Protein AF-A0A3B0RMU0-F1 (afdb_monomer)

Radius of gyration: 23.98 Å; Cα contacts (8 Å, |Δi|>4): 20; chains: 1; bounding box: 43×27×74 Å

Foldseek 3Di:
DDPVVVVVVVPPDPPCDPVNVVVVVVVVVVVVVVLVVVLVVLLVVLLVVLVVVVVVCCVVPVDPPPNCVVCVVVSVVVSVVVSVVVSVVVVVVVVCVVCVPVPD

pLDDT: mean 82.86, std 15.69, range [45.59, 96.69]

Sequence (104 aa):
MKLLDLKYILNNDTSFSVAGIKRTVLMVALGALALLLVASLTFEGEYLTFLSFEWLMEYIGLLNKNWLSGHHGLFLHELQIVFLVTFIFELFYFMSRYMRDWKL

Structure (mmCIF, N/CA/C/O backbone):
data_AF-A0A3B0RMU0-F1
#
_entry.id   AF-A0A3B0RMU0-F1
#
loop_
_atom_site.group_PDB
_atom_site.id
_atom_site.type_symbol
_atom_site.label_atom_id
_atom_site.label_alt_id
_atom_site.label_comp_id
_atom_site.label_asym_id
_atom_site.label_entity_id
_atom_site.label_seq_id
_atom_site.pdbx_PDB_ins_code
_atom_site.Cartn_x
_atom_site.Cartn_y
_atom_site.Cartn_z
_atom_site.occupancy
_atom_site.B_iso_or_equiv
_atom_site.auth_seq_id
_atom_site.auth_comp_id
_atom_site.auth_asym_id
_atom_site.auth_atom_id
_atom_site.pdbx_PDB_model_num
ATOM 1 N N . MET A 1 1 ? -0.851 -2.760 51.165 1.00 50.50 1 MET A N 1
ATOM 2 C CA . MET A 1 1 ? -1.852 -3.145 50.150 1.00 50.50 1 MET A CA 1
ATOM 3 C C . MET A 1 1 ? -2.147 -4.625 50.354 1.00 50.50 1 MET A C 1
ATOM 5 O O . MET A 1 1 ? -1.221 -5.422 50.254 1.00 50.50 1 MET A O 1
ATOM 9 N N . LYS A 1 2 ? -3.343 -4.984 50.839 1.00 48.59 2 LYS A N 1
ATOM 10 C CA . LYS A 1 2 ? -3.654 -6.366 51.256 1.00 48.59 2 LYS A CA 1
ATOM 11 C C . LYS A 1 2 ? -4.183 -7.149 50.048 1.00 48.59 2 LYS A C 1
ATOM 13 O O . LYS A 1 2 ? -4.896 -6.590 49.228 1.00 48.59 2 LYS A O 1
ATOM 18 N N . LEU A 1 3 ? -3.891 -8.450 49.966 1.00 53.66 3 LEU A N 1
ATOM 19 C CA . LEU A 1 3 ? -4.384 -9.379 48.923 1.00 53.66 3 LEU A CA 1
ATOM 20 C C . LEU A 1 3 ? -5.917 -9.351 48.718 1.00 53.66 3 LEU A C 1
ATOM 22 O O . LEU A 1 3 ? -6.412 -9.746 47.666 1.00 53.66 3 LEU A O 1
ATOM 26 N N . LEU A 1 4 ? -6.663 -8.861 49.710 1.00 53.53 4 LEU A N 1
ATOM 27 C CA . LEU A 1 4 ? -8.111 -8.661 49.655 1.00 53.53 4 LEU A CA 1
ATOM 28 C C . LEU A 1 4 ? -8.537 -7.514 48.721 1.00 53.53 4 LEU A C 1
ATOM 30 O O . LEU A 1 4 ? -9.585 -7.632 48.093 1.00 53.53 4 LEU A O 1
ATOM 34 N N . ASP A 1 5 ? -7.715 -6.472 48.553 1.00 52.44 5 ASP A N 1
ATOM 35 C CA . ASP A 1 5 ? -8.016 -5.344 47.655 1.00 52.44 5 ASP A CA 1
ATOM 36 C C . ASP A 1 5 ? -7.947 -5.774 46.182 1.00 52.44 5 ASP A C 1
ATOM 38 O O . ASP A 1 5 ? -8.785 -5.390 45.372 1.00 52.44 5 ASP A O 1
ATOM 42 N N . LEU A 1 6 ? -6.999 -6.656 45.841 1.00 51.59 6 LEU A N 1
ATOM 43 C CA . LEU A 1 6 ? -6.852 -7.197 44.485 1.00 51.59 6 LEU A CA 1
ATOM 44 C C . LEU A 1 6 ? -8.046 -8.078 44.095 1.00 51.59 6 LEU A C 1
ATOM 46 O O . LEU A 1 6 ? -8.515 -8.031 42.961 1.00 51.59 6 LEU A O 1
ATOM 50 N N . LYS A 1 7 ? -8.574 -8.851 45.054 1.00 50.81 7 LYS A N 1
ATOM 51 C CA . LYS A 1 7 ? -9.753 -9.697 44.842 1.00 50.81 7 LYS A CA 1
ATOM 52 C C . LYS A 1 7 ? -11.030 -8.867 44.689 1.00 50.81 7 LYS A C 1
ATOM 54 O O . LYS A 1 7 ? -11.906 -9.274 43.941 1.00 50.81 7 LYS A O 1
ATOM 59 N N . TYR A 1 8 ? -11.122 -7.711 45.348 1.00 49.41 8 TYR A N 1
ATOM 60 C CA . TYR A 1 8 ? -12.255 -6.788 45.220 1.00 49.41 8 TYR A CA 1
ATOM 61 C C . TYR A 1 8 ? -12.236 -6.026 43.883 1.00 49.41 8 TYR A C 1
ATOM 63 O O . TYR A 1 8 ? -13.280 -5.852 43.265 1.00 49.41 8 TYR A O 1
ATOM 71 N N . ILE A 1 9 ? -11.045 -5.669 43.383 1.00 53.59 9 ILE A N 1
ATOM 72 C CA . ILE A 1 9 ? -10.863 -5.075 42.045 1.00 53.59 9 ILE A CA 1
ATOM 73 C C . ILE A 1 9 ? -11.182 -6.088 40.931 1.00 53.59 9 ILE A C 1
ATOM 75 O O . ILE A 1 9 ? -11.748 -5.713 39.912 1.00 53.59 9 ILE A O 1
ATOM 79 N N . LEU A 1 10 ? -10.866 -7.373 41.127 1.00 53.62 10 LEU A N 1
ATOM 80 C CA . LEU A 1 10 ? -11.209 -8.443 40.178 1.00 53.62 10 LEU A CA 1
ATOM 81 C C . LEU A 1 10 ? -12.678 -8.902 40.256 1.00 53.62 10 LEU A C 1
ATOM 83 O O . LEU A 1 10 ? -13.185 -9.423 39.267 1.00 53.62 10 LEU A O 1
ATOM 87 N N . ASN A 1 11 ? -13.357 -8.730 41.400 1.00 47.94 11 ASN A N 1
ATOM 88 C CA . ASN A 1 11 ? -14.757 -9.146 41.587 1.00 47.94 11 ASN A CA 1
ATOM 89 C C . ASN A 1 11 ? -15.795 -8.064 41.258 1.00 47.94 11 ASN A C 1
ATOM 91 O O . ASN A 1 11 ? -16.960 -8.417 41.080 1.00 47.94 11 ASN A O 1
ATOM 95 N N . ASN A 1 12 ? -15.420 -6.785 41.187 1.00 45.59 12 ASN A N 1
ATOM 96 C CA . ASN A 1 12 ? -16.354 -5.728 40.807 1.00 45.59 12 ASN A CA 1
ATOM 97 C C . ASN A 1 12 ? -16.374 -5.536 39.283 1.00 45.59 12 ASN A C 1
ATOM 99 O O . ASN A 1 12 ? -15.495 -4.913 38.694 1.00 45.59 12 ASN A O 1
ATOM 103 N N . ASP A 1 13 ? -17.445 -6.053 38.682 1.00 48.50 13 ASP A N 1
ATOM 104 C CA . ASP A 1 13 ? -18.113 -5.491 37.506 1.00 48.50 13 ASP A CA 1
ATOM 105 C C . ASP A 1 13 ? -17.371 -5.494 36.165 1.00 48.50 13 ASP A C 1
ATOM 107 O O . ASP A 1 13 ? -17.257 -4.482 35.478 1.00 48.50 13 ASP A O 1
ATOM 111 N N . THR A 1 14 ? -17.035 -6.685 35.675 1.00 51.72 14 THR A N 1
ATOM 112 C CA . THR A 1 14 ? -17.101 -6.927 34.224 1.00 51.72 14 THR A CA 1
ATOM 113 C C . THR A 1 14 ? -18.287 -7.829 33.899 1.00 51.72 14 THR A C 1
ATOM 115 O O . THR A 1 14 ? -18.147 -8.968 33.460 1.00 51.72 14 THR A O 1
ATOM 118 N N . SER A 1 15 ? -19.504 -7.320 34.114 1.00 57.53 15 SER A N 1
ATOM 119 C CA . SER A 1 15 ? -20.726 -7.951 33.606 1.00 57.53 15 SER A CA 1
ATOM 120 C C . SER A 1 15 ? -20.818 -7.744 32.087 1.00 57.53 15 SER A C 1
ATOM 122 O O . SER A 1 15 ? -21.636 -6.988 31.565 1.00 57.53 15 SER A O 1
ATOM 124 N N . PHE A 1 16 ? -19.929 -8.398 31.335 1.00 54.44 16 PHE A N 1
ATOM 125 C CA . PHE A 1 16 ? -19.990 -8.379 29.880 1.00 54.44 16 PHE A CA 1
ATOM 126 C C . PHE A 1 16 ? -21.290 -9.044 29.431 1.00 54.44 16 PHE A C 1
ATOM 128 O O . PHE A 1 16 ? -21.438 -10.265 29.473 1.00 54.44 16 PHE A O 1
ATOM 135 N N . SER A 1 17 ? -22.254 -8.241 28.979 1.00 72.62 17 SER A N 1
ATOM 136 C CA . SER A 1 17 ? -23.426 -8.799 28.318 1.00 72.62 17 SER A CA 1
ATOM 137 C C . SER A 1 17 ? -22.975 -9.499 27.032 1.00 72.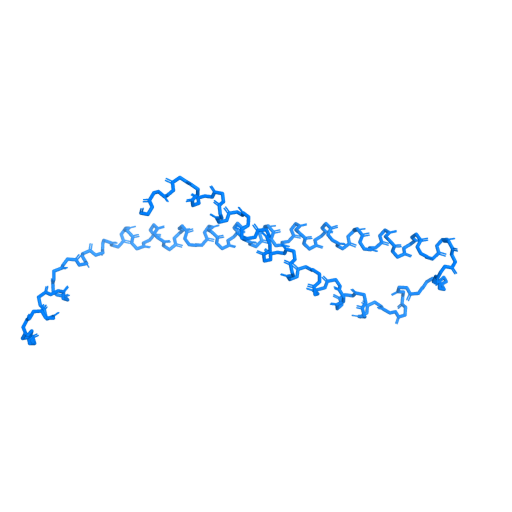62 17 SER A C 1
ATOM 139 O O . SER A 1 17 ? -22.138 -8.984 26.286 1.00 72.62 17 SER A O 1
ATOM 141 N N . VAL A 1 18 ? -23.542 -10.670 26.734 1.00 77.50 18 VAL A N 1
ATOM 142 C CA . VAL A 1 18 ? -23.266 -11.398 25.480 1.00 77.50 18 VAL A CA 1
ATOM 143 C C . VAL A 1 18 ? -23.516 -10.497 24.259 1.00 77.50 18 VAL A C 1
ATOM 145 O O . VAL A 1 18 ? -22.810 -10.589 23.257 1.00 77.50 18 VAL A O 1
ATOM 148 N N . ALA A 1 19 ? -24.482 -9.578 24.357 1.00 76.56 19 ALA A N 1
ATOM 149 C CA . ALA A 1 19 ? -24.741 -8.552 23.350 1.00 76.56 19 ALA A CA 1
ATOM 150 C C . ALA A 1 19 ? -23.575 -7.554 23.197 1.00 76.56 19 ALA A C 1
ATOM 152 O O . ALA A 1 19 ? -23.207 -7.220 22.072 1.00 76.56 19 ALA A O 1
ATOM 153 N N . GLY A 1 20 ? -22.962 -7.122 24.303 1.00 74.88 20 GLY A N 1
ATOM 154 C CA . GLY A 1 20 ? -21.764 -6.281 24.309 1.00 74.88 20 GLY A CA 1
ATOM 155 C C . GLY A 1 20 ? -20.566 -6.971 23.661 1.00 74.88 20 GLY A C 1
ATOM 156 O O . GLY A 1 20 ? -19.926 -6.384 22.795 1.00 74.88 20 GLY A O 1
ATOM 157 N N . ILE A 1 21 ? -20.328 -8.247 23.984 1.00 80.31 21 ILE A N 1
ATOM 158 C CA . ILE A 1 21 ? -19.261 -9.044 23.355 1.00 80.31 21 ILE A CA 1
ATOM 159 C C . ILE A 1 21 ? -19.491 -9.153 21.843 1.00 80.31 21 ILE A C 1
ATOM 161 O O . ILE A 1 21 ? -18.587 -8.856 21.065 1.00 80.31 21 ILE A O 1
ATOM 165 N N . LYS A 1 22 ? -20.710 -9.511 21.409 1.00 79.38 22 LYS A N 1
ATOM 166 C CA . LYS A 1 22 ? -21.063 -9.600 19.980 1.00 79.38 22 LYS A CA 1
ATOM 167 C C . LYS A 1 22 ? -20.820 -8.282 19.245 1.00 79.38 22 LYS A C 1
ATOM 169 O O . LYS A 1 22 ? -20.265 -8.290 18.150 1.00 79.38 22 LYS A O 1
ATOM 174 N N . ARG A 1 23 ? -21.204 -7.155 19.850 1.00 80.56 23 ARG A N 1
ATOM 175 C CA . ARG A 1 23 ? -20.992 -5.823 19.275 1.00 80.56 23 ARG A CA 1
ATOM 176 C C . ARG A 1 23 ? -19.506 -5.492 19.149 1.00 80.56 23 ARG A C 1
ATOM 178 O O . ARG A 1 23 ? -19.090 -5.058 18.081 1.00 80.56 23 ARG A O 1
ATOM 185 N N . THR A 1 24 ? -18.709 -5.726 20.190 1.00 79.00 24 THR A N 1
ATOM 186 C CA . THR A 1 24 ? -17.262 -5.466 20.161 1.00 79.00 24 THR A CA 1
ATOM 187 C C . THR A 1 24 ? -16.564 -6.320 19.109 1.00 79.00 24 THR A C 1
ATOM 189 O O . THR A 1 24 ? -15.800 -5.789 18.311 1.00 79.00 24 THR A O 1
ATOM 192 N N . VAL A 1 25 ? -16.875 -7.619 19.045 1.00 85.69 25 VAL A N 1
ATOM 193 C CA . VAL A 1 25 ? -16.331 -8.523 18.019 1.00 85.69 25 VAL A CA 1
ATOM 194 C C . VAL A 1 25 ? -16.666 -8.018 16.616 1.00 85.69 25 VAL A C 1
ATOM 196 O O . VAL A 1 25 ? -15.793 -7.981 15.754 1.00 85.69 25 VAL A O 1
ATOM 199 N N . LEU A 1 26 ? -17.903 -7.569 16.393 1.00 88.62 26 LEU A N 1
ATOM 200 C CA . LEU A 1 26 ? -18.328 -7.036 15.101 1.00 88.62 26 LEU A CA 1
ATOM 201 C C . LEU A 1 26 ? -17.600 -5.729 14.750 1.00 88.62 26 LEU A C 1
ATOM 203 O O . LEU A 1 26 ? -17.177 -5.557 13.612 1.00 88.62 26 LEU A O 1
ATOM 207 N N . MET A 1 27 ? -17.388 -4.833 15.717 1.00 84.31 27 MET A N 1
ATOM 208 C CA . MET A 1 27 ? -16.627 -3.595 15.500 1.00 84.31 27 MET A CA 1
ATOM 209 C C . MET A 1 27 ? -15.150 -3.870 15.193 1.00 84.31 27 MET A C 1
ATOM 211 O O . MET A 1 27 ? -14.597 -3.239 14.298 1.00 84.31 27 MET A O 1
ATOM 215 N N . VAL A 1 28 ? -14.528 -4.839 15.873 1.00 87.06 28 VAL A N 1
ATOM 216 C CA . VAL A 1 28 ? -13.152 -5.272 15.575 1.00 87.06 28 VAL A CA 1
ATOM 217 C C . VAL A 1 28 ? -13.068 -5.889 14.180 1.00 87.06 28 VAL A C 1
ATOM 219 O O . VAL A 1 28 ? -12.164 -5.549 13.423 1.00 87.06 28 VAL A O 1
ATOM 222 N N . ALA A 1 29 ? -14.026 -6.741 13.806 1.00 90.50 29 ALA A N 1
ATOM 223 C CA . ALA A 1 29 ? -14.073 -7.344 12.476 1.00 90.50 29 ALA A CA 1
ATOM 224 C C . ALA A 1 29 ? -14.233 -6.289 11.367 1.00 90.50 29 ALA A C 1
ATOM 226 O O . ALA A 1 29 ? -13.511 -6.326 10.373 1.00 90.50 29 ALA A O 1
ATOM 227 N N . LEU A 1 30 ? -15.129 -5.313 11.553 1.00 91.88 30 LEU A N 1
ATOM 228 C CA . LEU A 1 30 ? -15.283 -4.190 10.623 1.00 91.88 30 LEU A CA 1
ATOM 229 C C . LEU A 1 30 ? -14.020 -3.325 10.553 1.00 91.88 30 LEU A C 1
ATOM 231 O O . LEU A 1 30 ? -13.631 -2.909 9.465 1.00 91.88 30 LEU A O 1
ATOM 235 N N . GLY A 1 31 ? -13.357 -3.088 11.687 1.00 88.12 31 GLY A N 1
ATOM 236 C CA . GLY A 1 31 ? -12.080 -2.377 11.730 1.00 88.12 31 GLY A CA 1
ATOM 237 C C . GLY A 1 31 ? -10.981 -3.104 10.954 1.00 88.12 31 GLY A C 1
ATOM 238 O O . GLY A 1 31 ? -10.273 -2.483 10.167 1.00 88.12 31 GLY A O 1
ATOM 239 N N . ALA A 1 32 ? -10.881 -4.426 11.107 1.00 88.06 32 ALA A N 1
ATOM 240 C CA . ALA A 1 32 ? -9.936 -5.246 10.352 1.00 88.06 32 ALA A CA 1
ATOM 241 C C . ALA A 1 32 ? -10.221 -5.211 8.841 1.00 88.06 32 ALA A C 1
ATOM 243 O O . ALA A 1 32 ? -9.296 -5.058 8.049 1.00 88.06 32 ALA A O 1
ATOM 244 N N . LEU A 1 33 ? -11.493 -5.283 8.434 1.00 93.94 33 LEU A N 1
ATOM 245 C CA . LEU A 1 33 ? -11.884 -5.143 7.027 1.00 93.94 33 LEU A CA 1
ATOM 246 C C . LEU A 1 33 ? -11.524 -3.766 6.462 1.00 93.94 33 LEU A C 1
ATOM 248 O O . LEU A 1 33 ? -10.995 -3.682 5.358 1.00 93.94 33 LEU A O 1
ATOM 252 N N . ALA A 1 34 ? -11.768 -2.695 7.219 1.00 89.00 34 ALA A N 1
ATOM 253 C CA . ALA A 1 34 ? -11.391 -1.348 6.806 1.00 89.00 34 ALA A CA 1
ATOM 254 C C . ALA A 1 34 ? -9.870 -1.219 6.616 1.00 89.00 34 ALA A C 1
ATOM 256 O O . ALA A 1 34 ? -9.427 -0.657 5.619 1.00 89.00 34 ALA A O 1
ATOM 257 N N . LEU A 1 35 ? -9.073 -1.793 7.523 1.00 89.81 35 LEU A N 1
ATOM 258 C CA . LEU A 1 35 ? -7.612 -1.813 7.409 1.00 89.81 35 LEU A CA 1
ATOM 259 C C . LEU A 1 35 ? -7.130 -2.588 6.180 1.00 89.81 35 LEU A C 1
ATOM 261 O O . LEU A 1 35 ? -6.225 -2.124 5.493 1.00 89.81 35 LEU A O 1
ATOM 265 N N . LEU A 1 36 ? -7.748 -3.734 5.878 1.00 92.75 36 LEU A N 1
ATOM 266 C CA . LEU A 1 36 ? -7.430 -4.512 4.679 1.00 92.75 36 LEU A CA 1
ATOM 267 C C . LEU A 1 36 ? -7.744 -3.743 3.393 1.00 92.75 36 LEU A C 1
ATOM 269 O O . LEU A 1 36 ? -6.963 -3.797 2.448 1.00 92.75 36 LEU A O 1
ATOM 273 N N . LEU A 1 37 ? -8.859 -3.010 3.358 1.00 92.81 37 LEU A N 1
ATOM 274 C CA . LEU A 1 37 ? -9.213 -2.177 2.209 1.00 92.81 37 LEU A CA 1
ATOM 275 C C . LEU A 1 37 ? -8.199 -1.053 1.994 1.00 92.81 37 LEU A C 1
ATOM 277 O O . LEU A 1 37 ? -7.757 -0.854 0.866 1.00 92.81 37 LEU A O 1
ATOM 281 N N . VAL A 1 38 ? -7.803 -0.354 3.062 1.00 90.69 38 VAL A N 1
ATOM 282 C CA . VAL A 1 38 ? -6.770 0.691 2.978 1.00 90.69 38 VAL A CA 1
ATOM 283 C C . VAL A 1 38 ? -5.455 0.090 2.490 1.00 90.69 38 VAL A C 1
ATOM 285 O O . VAL A 1 38 ? -4.929 0.551 1.488 1.00 90.69 38 VAL A O 1
ATOM 288 N N . ALA A 1 39 ? -4.992 -1.001 3.107 1.00 92.25 39 ALA A N 1
ATOM 289 C CA . ALA A 1 39 ? -3.779 -1.702 2.688 1.00 92.25 39 ALA A CA 1
ATOM 290 C C . ALA A 1 39 ? -3.803 -2.097 1.201 1.00 92.25 39 ALA A C 1
ATOM 292 O O . ALA A 1 39 ? -2.823 -1.892 0.491 1.00 92.25 39 ALA A O 1
ATOM 293 N N . SER A 1 40 ? -4.925 -2.638 0.717 1.00 93.06 40 SER A N 1
ATOM 294 C CA . SER A 1 40 ? -5.075 -3.024 -0.690 1.00 93.06 40 SER A CA 1
ATOM 295 C C . SER A 1 40 ? -4.970 -1.823 -1.630 1.00 93.06 40 SER A C 1
ATOM 297 O O . SER A 1 40 ? -4.290 -1.912 -2.648 1.00 93.06 40 SER A O 1
ATOM 299 N N . LEU A 1 41 ? -5.631 -0.711 -1.296 1.00 92.94 41 LEU A N 1
ATOM 300 C CA . LEU A 1 41 ? -5.608 0.505 -2.111 1.00 92.94 41 LEU A CA 1
ATOM 301 C C . LEU A 1 41 ? -4.215 1.140 -2.142 1.00 92.94 41 LEU A C 1
ATOM 303 O O . LEU A 1 41 ? -3.763 1.557 -3.207 1.00 92.94 41 LEU A O 1
ATOM 307 N N . THR A 1 42 ? -3.525 1.181 -1.001 1.00 93.69 42 THR A N 1
ATOM 308 C CA . THR A 1 42 ? -2.155 1.698 -0.905 1.00 93.69 42 THR A CA 1
ATOM 309 C C . THR A 1 42 ? -1.207 0.854 -1.756 1.00 93.69 42 THR A C 1
ATOM 311 O O . THR A 1 42 ? -0.484 1.399 -2.586 1.00 93.69 42 THR A O 1
ATOM 314 N N . PHE A 1 43 ? -1.271 -0.478 -1.637 1.00 93.19 43 PHE A N 1
ATOM 315 C CA . PHE A 1 43 ? -0.430 -1.379 -2.429 1.00 93.19 43 PHE A CA 1
ATOM 316 C C . PHE A 1 43 ? -0.673 -1.240 -3.939 1.00 93.19 43 PHE A C 1
ATOM 318 O O . PHE A 1 43 ? 0.275 -1.160 -4.716 1.00 93.19 43 PHE A O 1
ATOM 325 N N . GLU A 1 44 ? -1.935 -1.188 -4.375 1.00 94.38 44 GLU A N 1
ATOM 326 C CA . GLU A 1 44 ?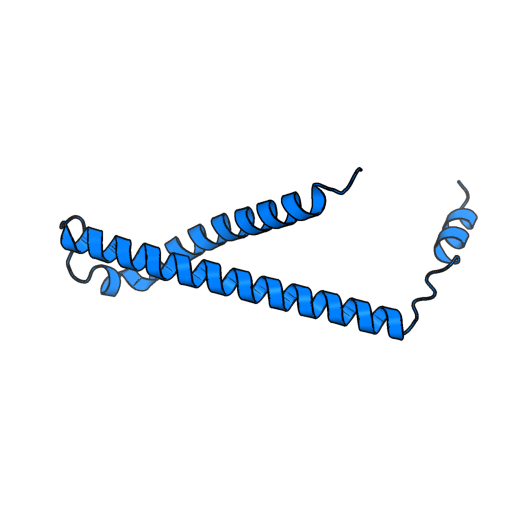 -2.279 -1.033 -5.794 1.00 94.38 44 GLU A CA 1
ATOM 327 C C . GLU A 1 44 ? -1.823 0.324 -6.351 1.00 94.38 44 GLU A C 1
ATOM 329 O O . GLU A 1 44 ? -1.253 0.393 -7.443 1.00 94.38 44 GLU A O 1
ATOM 334 N N . GLY A 1 45 ? -2.012 1.403 -5.585 1.00 92.88 45 GLY A N 1
ATOM 335 C CA . GLY A 1 45 ? -1.559 2.741 -5.965 1.00 92.88 45 GLY A CA 1
ATOM 336 C C . GLY A 1 45 ? -0.042 2.815 -6.142 1.00 92.88 45 GLY A C 1
ATOM 337 O O . GLY A 1 45 ? 0.452 3.372 -7.129 1.00 92.88 45 GLY A O 1
ATOM 338 N N . GLU A 1 46 ? 0.710 2.209 -5.229 1.00 93.56 46 GLU A N 1
ATOM 339 C CA . GLU A 1 46 ? 2.163 2.131 -5.345 1.00 93.56 46 GLU A CA 1
ATOM 340 C C . GLU A 1 46 ? 2.609 1.254 -6.503 1.00 93.56 46 GLU A C 1
ATOM 342 O O . GLU A 1 46 ? 3.498 1.660 -7.250 1.00 93.56 46 GLU A O 1
ATOM 347 N N . TYR A 1 47 ? 1.968 0.099 -6.701 1.00 95.31 47 TYR A N 1
ATOM 348 C CA . TYR A 1 47 ? 2.278 -0.804 -7.805 1.00 95.31 47 TYR A CA 1
ATOM 349 C C . TYR A 1 47 ? 2.191 -0.069 -9.146 1.00 95.31 47 TYR A C 1
ATOM 351 O O . TYR A 1 47 ? 3.125 -0.117 -9.946 1.00 95.31 47 TYR A O 1
ATOM 359 N N . LEU A 1 48 ? 1.097 0.665 -9.375 1.00 95.38 48 LEU A N 1
ATOM 360 C CA . LEU A 1 48 ? 0.891 1.440 -10.601 1.00 95.38 48 LEU A CA 1
ATOM 361 C C . LEU A 1 48 ? 1.901 2.583 -10.745 1.00 95.38 48 LEU A C 1
ATOM 363 O O . LEU A 1 48 ? 2.381 2.853 -11.850 1.00 95.38 48 LEU A O 1
ATOM 367 N N . THR A 1 49 ? 2.241 3.243 -9.638 1.00 94.56 49 THR A N 1
ATOM 368 C CA . THR A 1 49 ? 3.209 4.347 -9.622 1.00 94.56 49 THR A CA 1
ATOM 369 C C . THR A 1 49 ? 4.610 3.853 -9.975 1.00 94.56 49 THR A C 1
ATOM 371 O O . THR A 1 49 ? 5.250 4.407 -10.869 1.00 94.56 49 THR A O 1
ATOM 374 N N . PHE A 1 50 ? 5.065 2.779 -9.330 1.00 93.31 50 PHE A N 1
ATOM 375 C CA . PHE A 1 50 ? 6.368 2.173 -9.588 1.00 93.31 50 PHE A CA 1
ATOM 376 C C . PHE A 1 50 ? 6.437 1.567 -10.986 1.00 93.31 50 PHE A C 1
ATOM 378 O O . PHE A 1 50 ? 7.412 1.794 -11.691 1.00 93.31 50 PHE A O 1
ATOM 385 N N . LEU A 1 51 ? 5.385 0.886 -11.447 1.00 94.69 51 LEU A N 1
ATOM 386 C CA . LEU A 1 51 ? 5.325 0.374 -12.817 1.00 94.69 51 LEU A CA 1
ATOM 387 C C . LEU A 1 51 ? 5.475 1.500 -13.853 1.00 94.69 51 LEU A C 1
ATOM 389 O O . LEU A 1 51 ? 6.233 1.372 -14.813 1.00 94.69 51 LEU A O 1
ATOM 393 N N . SER A 1 52 ? 4.786 2.623 -13.636 1.00 94.44 52 SER A N 1
ATOM 394 C CA . SER A 1 52 ? 4.888 3.800 -14.508 1.00 94.44 52 SER A CA 1
ATOM 395 C C . SER A 1 52 ? 6.290 4.413 -14.479 1.00 94.44 52 SER A C 1
ATOM 397 O O . SER A 1 52 ? 6.793 4.855 -15.513 1.00 94.44 52 SER A O 1
ATOM 399 N N . PHE A 1 53 ? 6.929 4.430 -13.308 1.00 94.06 53 PHE A N 1
ATOM 400 C CA . PHE A 1 53 ? 8.299 4.902 -13.147 1.00 94.06 53 PHE A CA 1
ATOM 401 C C . PHE A 1 53 ? 9.298 4.001 -13.882 1.00 94.06 53 PHE A C 1
ATOM 403 O O . PHE A 1 53 ? 10.112 4.503 -14.648 1.00 94.06 53 PHE A O 1
ATOM 410 N N . GLU A 1 54 ? 9.189 2.683 -13.742 1.00 93.12 54 GLU A N 1
ATOM 411 C CA . GLU A 1 54 ? 10.035 1.716 -14.450 1.00 93.12 54 GLU A CA 1
ATOM 412 C C . GLU A 1 54 ? 9.925 1.873 -15.971 1.00 93.12 54 GLU A C 1
ATOM 414 O O . GLU A 1 54 ? 10.934 1.967 -16.670 1.00 93.12 54 GLU A O 1
ATOM 419 N N . TRP A 1 55 ? 8.707 2.011 -16.501 1.00 93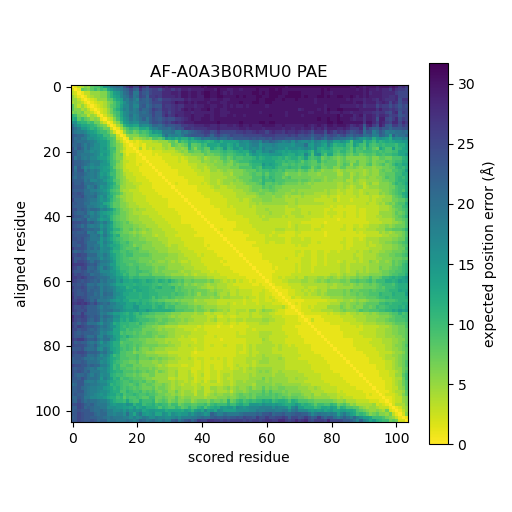.44 55 TRP A N 1
ATOM 420 C CA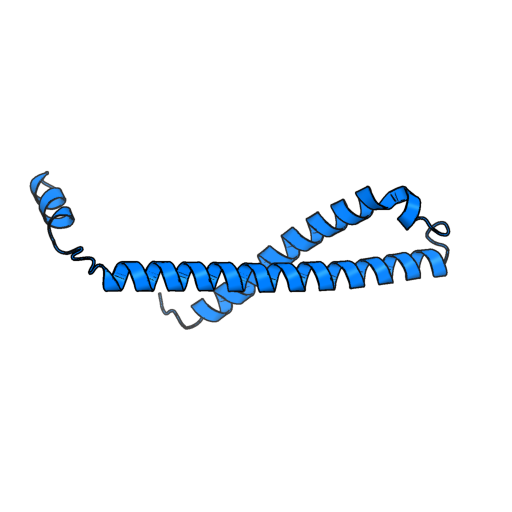 . TRP A 1 55 ? 8.510 2.275 -17.929 1.00 93.44 55 TRP A CA 1
ATOM 421 C C . TRP A 1 55 ? 9.114 3.602 -18.380 1.00 93.44 55 TRP A C 1
ATOM 423 O O . TRP A 1 55 ? 9.664 3.680 -19.480 1.00 93.44 55 TRP A O 1
ATOM 433 N N . LEU A 1 56 ? 9.050 4.642 -17.545 1.00 95.88 56 LEU A N 1
ATOM 434 C CA . LEU A 1 56 ? 9.725 5.906 -17.823 1.00 95.88 56 LEU A CA 1
ATOM 435 C C . LEU A 1 56 ? 11.247 5.715 -17.874 1.00 95.88 56 LEU A C 1
ATOM 437 O O . LEU A 1 56 ? 11.883 6.234 -18.789 1.00 95.88 56 LEU A O 1
ATOM 441 N N . MET A 1 57 ? 11.819 4.953 -16.940 1.00 94.69 57 MET A N 1
ATOM 442 C CA . MET A 1 57 ? 13.256 4.663 -16.867 1.00 94.69 57 MET A CA 1
ATOM 443 C C . MET A 1 57 ? 13.740 3.833 -18.068 1.00 94.69 57 MET A C 1
ATOM 445 O O . MET A 1 57 ? 14.813 4.110 -18.613 1.00 94.69 57 MET A O 1
ATOM 449 N N . GLU A 1 58 ? 12.936 2.874 -18.539 1.00 94.56 58 GLU A N 1
ATOM 450 C CA . GLU A 1 58 ? 13.180 2.163 -19.802 1.00 94.56 58 GLU A CA 1
ATOM 451 C C . GLU A 1 58 ? 13.085 3.110 -21.011 1.00 94.56 58 GLU A C 1
ATOM 453 O O . GLU A 1 58 ? 13.921 3.055 -21.915 1.00 94.56 58 GLU A O 1
ATOM 458 N N . TYR A 1 59 ? 12.099 4.014 -21.032 1.00 94.44 59 TYR A N 1
ATOM 459 C CA . TYR A 1 59 ? 11.889 4.957 -22.135 1.00 94.44 59 TYR A CA 1
ATOM 460 C C . TYR A 1 59 ? 13.052 5.944 -22.305 1.00 94.44 59 TYR A C 1
ATOM 462 O O . TYR A 1 59 ? 13.489 6.195 -23.428 1.00 94.44 59 TYR A O 1
ATOM 470 N N . ILE A 1 60 ? 13.584 6.481 -21.204 1.00 96.69 60 ILE A N 1
ATOM 471 C CA . ILE A 1 60 ? 14.737 7.399 -21.229 1.00 96.69 60 ILE A CA 1
ATOM 472 C C . ILE A 1 60 ? 16.083 6.676 -21.397 1.00 96.69 60 ILE A C 1
ATOM 474 O O . ILE A 1 60 ? 17.116 7.333 -21.521 1.00 96.69 60 ILE A O 1
ATOM 478 N N . GLY A 1 61 ? 16.083 5.339 -21.411 1.00 94.00 61 GLY A N 1
ATOM 479 C CA . GLY A 1 61 ? 17.274 4.515 -21.616 1.00 94.00 61 GLY A CA 1
ATOM 480 C C . GLY A 1 61 ? 18.169 4.355 -20.384 1.00 94.00 61 GLY A C 1
ATOM 481 O O . GLY A 1 61 ? 19.322 3.956 -20.535 1.00 94.00 61 GLY A O 1
ATOM 482 N N . LEU A 1 62 ? 17.668 4.656 -19.179 1.00 95.12 62 LEU A N 1
ATOM 483 C CA . LEU A 1 62 ? 18.372 4.331 -17.930 1.00 95.12 62 LEU A CA 1
ATOM 484 C C . LEU A 1 62 ? 18.283 2.836 -17.599 1.00 95.12 62 LEU A C 1
ATOM 486 O O . LEU A 1 62 ? 19.195 2.296 -16.976 1.00 95.12 62 LEU A O 1
ATOM 490 N N . LEU A 1 63 ? 17.216 2.170 -18.043 1.00 93.31 63 LEU A N 1
ATOM 491 C CA . LEU A 1 63 ? 17.046 0.723 -17.943 1.00 93.31 63 LEU A CA 1
ATOM 492 C C . LEU A 1 63 ? 17.014 0.070 -19.326 1.00 93.31 63 LEU A C 1
ATOM 494 O O . LEU A 1 63 ? 16.647 0.682 -20.330 1.00 93.31 63 LEU A O 1
ATOM 498 N N . ASN A 1 64 ? 17.394 -1.207 -19.367 1.00 93.88 64 ASN A N 1
ATOM 499 C CA . ASN A 1 64 ? 17.268 -2.022 -20.572 1.00 93.88 64 ASN A CA 1
ATOM 500 C C . ASN A 1 64 ? 15.788 -2.247 -20.909 1.00 93.88 64 ASN A C 1
ATOM 502 O O . ASN A 1 64 ? 14.959 -2.379 -20.016 1.00 93.88 64 ASN A O 1
ATOM 506 N N . LYS A 1 65 ? 15.456 -2.371 -2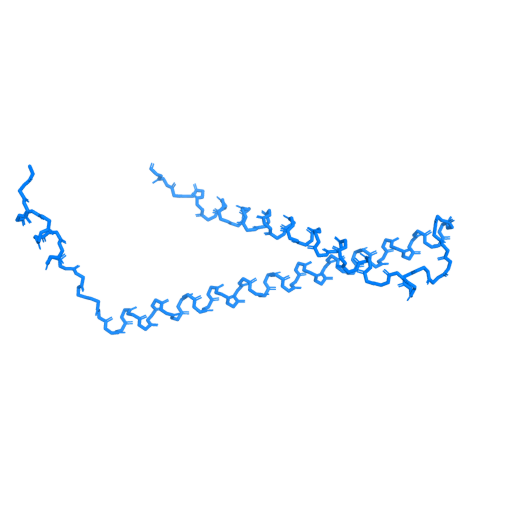2.198 1.00 91.94 65 LYS A N 1
ATOM 507 C CA . LYS A 1 65 ? 14.091 -2.735 -22.607 1.00 91.94 65 LYS A CA 1
ATOM 508 C C . LYS A 1 65 ? 13.666 -4.061 -21.977 1.00 91.94 65 LYS A C 1
ATOM 510 O O . LYS A 1 65 ? 14.429 -5.028 -22.029 1.00 91.94 65 LYS A O 1
ATOM 515 N N . ASN A 1 66 ? 12.432 -4.119 -21.479 1.00 90.50 66 ASN A N 1
ATOM 516 C CA . ASN A 1 66 ? 11.865 -5.270 -20.776 1.00 90.50 66 ASN A CA 1
ATOM 517 C C . ASN A 1 66 ? 12.646 -5.660 -19.509 1.00 90.50 66 ASN A C 1
ATOM 519 O O . ASN A 1 66 ? 12.635 -6.835 -19.122 1.00 90.50 66 ASN A O 1
ATOM 523 N N . TRP A 1 67 ? 13.323 -4.715 -18.853 1.00 91.44 67 TRP A N 1
ATOM 524 C CA . TRP A 1 67 ? 14.066 -4.978 -17.621 1.00 91.44 67 TRP A CA 1
ATOM 525 C C . TRP A 1 67 ? 13.160 -5.602 -16.557 1.00 91.44 67 TRP A C 1
ATOM 527 O O . TRP A 1 67 ? 13.533 -6.612 -15.947 1.00 91.44 67 TRP A O 1
ATOM 537 N N . LEU A 1 68 ? 11.929 -5.090 -16.440 1.00 90.38 68 LEU A N 1
ATOM 538 C CA . LEU A 1 68 ? 10.921 -5.576 -15.497 1.00 90.38 68 LEU A CA 1
ATOM 539 C C . LEU A 1 68 ? 10.615 -7.076 -15.665 1.00 90.38 68 LEU A C 1
ATOM 541 O O . LEU A 1 68 ? 10.358 -7.773 -14.687 1.00 90.38 68 LEU A O 1
ATOM 545 N N . SER A 1 69 ? 10.676 -7.599 -16.896 1.00 90.44 69 SER A N 1
ATOM 546 C CA . SER A 1 69 ? 10.376 -9.011 -17.181 1.00 90.44 69 SER A CA 1
ATOM 547 C C . SER A 1 69 ? 11.405 -9.968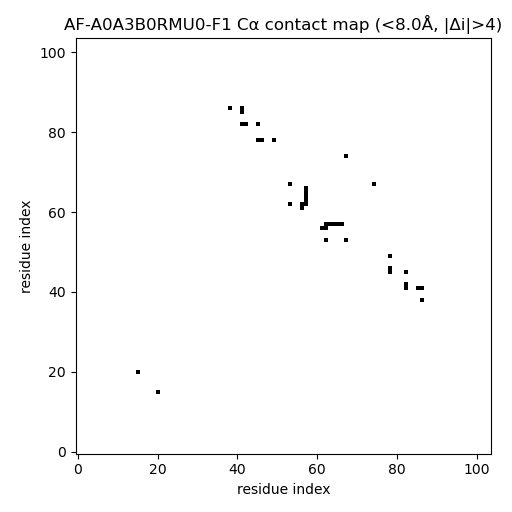 -16.573 1.00 90.44 69 SER A C 1
ATOM 549 O O . SER A 1 69 ? 11.049 -11.058 -16.129 1.00 90.44 69 SER A O 1
ATOM 551 N N . GLY A 1 70 ? 12.671 -9.544 -16.505 1.00 92.44 70 GLY A N 1
ATOM 552 C CA . GLY A 1 70 ? 13.757 -10.316 -15.901 1.00 92.44 70 GLY A CA 1
ATOM 553 C C . GLY A 1 70 ? 13.914 -10.087 -14.397 1.00 92.44 70 GLY A C 1
ATOM 554 O O . GLY A 1 70 ? 14.512 -10.920 -13.722 1.00 92.44 70 GLY A O 1
ATOM 555 N N . HIS A 1 71 ? 13.370 -8.988 -13.865 1.00 93.75 71 HIS A N 1
ATOM 556 C CA . HIS A 1 71 ? 13.605 -8.543 -12.484 1.00 93.75 71 HIS A CA 1
ATOM 557 C C . HIS A 1 71 ? 12.316 -8.384 -11.667 1.00 93.75 71 HIS A C 1
ATOM 559 O O . HIS A 1 71 ? 12.320 -7.741 -10.621 1.00 93.75 71 HIS A O 1
ATOM 565 N N . HIS A 1 72 ? 11.218 -9.015 -12.092 1.00 91.62 72 HIS A N 1
ATOM 566 C CA . HIS A 1 72 ? 9.912 -8.873 -11.444 1.00 91.62 72 HIS A CA 1
ATOM 567 C C . HIS A 1 72 ? 9.938 -9.177 -9.935 1.00 91.62 72 HIS A C 1
ATOM 569 O O . HIS A 1 72 ? 9.287 -8.492 -9.153 1.00 91.62 72 HIS A O 1
ATOM 575 N N . GLY A 1 73 ? 10.729 -10.165 -9.503 1.00 92.19 73 GLY A N 1
ATOM 576 C CA . GLY A 1 73 ? 1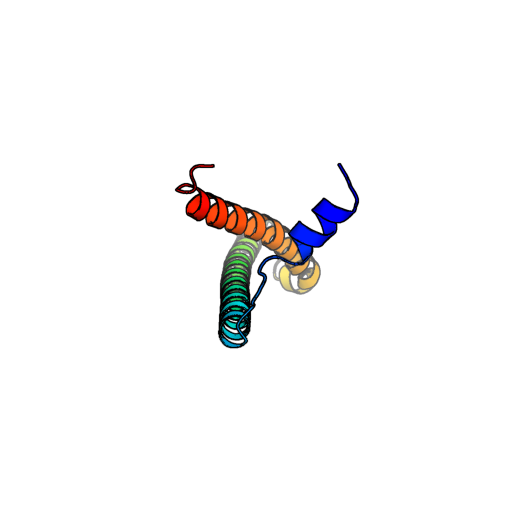0.880 -10.485 -8.081 1.00 92.19 73 GLY A CA 1
ATOM 577 C C . GLY A 1 73 ? 11.554 -9.374 -7.266 1.00 92.19 73 GLY A C 1
ATOM 578 O O . GLY A 1 73 ? 11.121 -9.099 -6.151 1.00 92.19 73 GLY A O 1
ATOM 579 N N . LEU A 1 74 ? 12.575 -8.714 -7.825 1.00 91.94 74 LEU A N 1
ATOM 580 C CA . LEU A 1 74 ? 13.237 -7.567 -7.188 1.00 91.94 74 LEU A CA 1
ATOM 581 C C . LEU A 1 74 ? 12.285 -6.374 -7.110 1.00 91.94 74 LEU A C 1
ATOM 583 O O . LEU A 1 74 ? 12.127 -5.799 -6.039 1.00 91.94 74 LEU A O 1
ATOM 587 N N . PHE A 1 75 ? 11.575 -6.093 -8.205 1.00 92.81 75 PHE A N 1
ATOM 588 C CA . PHE A 1 75 ? 10.549 -5.053 -8.261 1.00 92.81 75 PHE A CA 1
ATOM 589 C C . PHE A 1 75 ? 9.478 -5.235 -7.176 1.00 92.81 75 PHE A C 1
ATOM 591 O O . PHE A 1 75 ? 9.185 -4.309 -6.426 1.00 92.81 75 PHE A O 1
ATOM 598 N N . LEU A 1 76 ? 8.920 -6.445 -7.039 1.00 93.38 76 LEU A N 1
ATOM 599 C CA . LEU A 1 76 ? 7.915 -6.729 -6.010 1.00 93.38 76 LEU A CA 1
ATOM 600 C C . LEU A 1 76 ? 8.472 -6.591 -4.589 1.00 93.38 76 LEU A C 1
ATOM 602 O O . LEU A 1 76 ? 7.752 -6.165 -3.690 1.00 93.38 76 LEU A O 1
ATOM 606 N N . HIS A 1 77 ? 9.739 -6.947 -4.374 1.00 93.81 77 HIS A N 1
ATOM 607 C CA . HIS A 1 77 ? 10.377 -6.820 -3.068 1.00 93.81 77 HIS A CA 1
ATOM 608 C C . HIS A 1 77 ? 10.623 -5.352 -2.687 1.00 93.81 77 HIS A C 1
ATOM 610 O O . HIS A 1 77 ? 10.354 -4.955 -1.554 1.00 93.81 77 HIS A O 1
ATOM 616 N N . GLU A 1 78 ? 11.101 -4.531 -3.623 1.00 91.06 78 GLU A N 1
ATOM 617 C CA . GLU A 1 78 ? 11.255 -3.085 -3.424 1.00 91.06 78 GLU A CA 1
ATOM 618 C C . GLU A 1 78 ? 9.905 -2.421 -3.149 1.00 91.06 78 GLU A C 1
ATOM 620 O O . GLU A 1 78 ? 9.768 -1.680 -2.174 1.00 91.06 78 GLU A O 1
ATOM 625 N N . LEU A 1 79 ? 8.886 -2.781 -3.934 1.00 94.44 79 LEU A N 1
ATOM 626 C CA . LEU A 1 79 ? 7.513 -2.337 -3.730 1.00 94.44 79 LEU A CA 1
ATOM 627 C C . LEU A 1 79 ? 6.994 -2.719 -2.338 1.00 94.44 79 LEU A C 1
ATOM 629 O O . LEU A 1 79 ? 6.414 -1.888 -1.651 1.00 94.44 79 LEU A O 1
ATOM 633 N N . GLN A 1 80 ? 7.234 -3.951 -1.881 1.00 93.94 80 GLN A N 1
ATOM 634 C CA . GLN A 1 80 ? 6.799 -4.406 -0.558 1.00 93.94 80 GLN A CA 1
ATOM 635 C C . GLN A 1 80 ? 7.426 -3.587 0.581 1.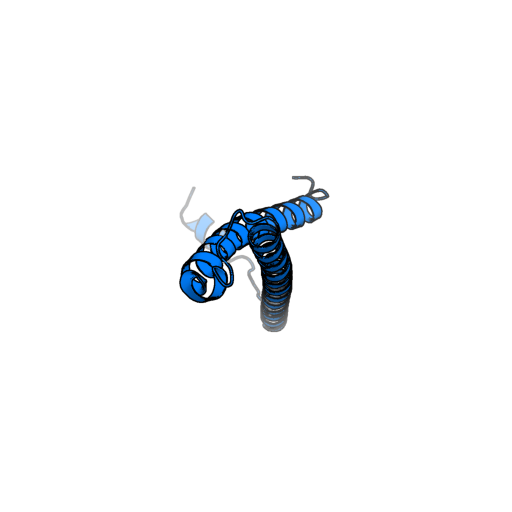00 93.94 80 GLN A C 1
ATOM 637 O O . GLN A 1 80 ? 6.756 -3.314 1.580 1.00 93.94 80 GLN A O 1
ATOM 642 N N . ILE A 1 81 ? 8.702 -3.209 0.457 1.00 93.25 81 ILE A N 1
ATOM 643 C CA . ILE A 1 81 ? 9.378 -2.371 1.458 1.00 93.25 81 ILE A CA 1
ATOM 644 C C . ILE A 1 81 ? 8.738 -0.984 1.497 1.00 93.25 81 ILE A C 1
ATOM 646 O O . ILE A 1 81 ? 8.439 -0.484 2.583 1.00 93.25 81 ILE A O 1
ATOM 650 N N . VAL A 1 82 ? 8.524 -0.378 0.328 1.00 93.38 82 VAL A N 1
ATOM 651 C CA . VAL A 1 82 ? 7.912 0.950 0.209 1.00 93.38 82 VAL A CA 1
ATOM 652 C C . VAL A 1 82 ? 6.503 0.930 0.799 1.00 93.38 82 VAL A C 1
ATOM 654 O O . VAL A 1 82 ? 6.233 1.726 1.697 1.00 93.38 82 VAL A O 1
ATOM 657 N N . PHE A 1 83 ? 5.693 -0.062 0.423 1.00 94.25 83 PHE A N 1
ATOM 658 C CA . PHE A 1 83 ? 4.345 -0.289 0.941 1.00 94.25 83 PHE A CA 1
ATOM 659 C C . PHE A 1 83 ? 4.306 -0.387 2.461 1.00 94.25 83 PHE A C 1
ATOM 661 O O . PHE A 1 83 ? 3.458 0.211 3.118 1.00 94.25 83 PHE A O 1
ATOM 668 N N . LEU A 1 84 ? 5.228 -1.145 3.057 1.00 94.12 84 LEU A N 1
ATOM 669 C CA . LEU A 1 84 ? 5.254 -1.299 4.506 1.00 94.12 84 LEU A CA 1
ATOM 670 C C . LEU A 1 84 ? 5.539 0.040 5.199 1.00 94.12 84 LEU A C 1
ATOM 672 O O . LEU A 1 84 ? 4.927 0.351 6.220 1.00 94.12 84 LEU A O 1
ATOM 676 N N . VAL A 1 85 ? 6.443 0.844 4.639 1.00 94.06 85 VAL A N 1
ATOM 677 C CA . VAL A 1 85 ? 6.790 2.162 5.178 1.00 94.06 85 VAL A CA 1
ATOM 678 C C . VAL A 1 85 ? 5.620 3.137 5.040 1.00 94.06 85 VAL A C 1
ATOM 680 O O . VAL A 1 85 ? 5.228 3.761 6.028 1.00 94.06 85 VAL A O 1
ATOM 683 N N . THR A 1 86 ? 5.039 3.266 3.851 1.00 93.19 86 THR A N 1
ATOM 684 C CA . THR A 1 86 ? 3.918 4.181 3.589 1.00 93.19 86 THR A CA 1
ATOM 685 C C . THR A 1 86 ? 2.677 3.790 4.373 1.00 93.19 86 THR A C 1
ATOM 687 O O . THR A 1 86 ? 2.082 4.654 5.014 1.00 93.19 86 THR A O 1
ATOM 690 N N . PHE A 1 87 ? 2.344 2.502 4.444 1.00 91.88 87 PHE A N 1
ATOM 691 C CA . PHE A 1 87 ? 1.205 2.021 5.217 1.00 91.88 87 PHE A CA 1
ATOM 692 C C . PHE A 1 87 ? 1.353 2.341 6.712 1.00 91.88 87 PHE A C 1
ATOM 694 O O . PHE A 1 87 ? 0.397 2.776 7.354 1.00 91.88 87 PHE A O 1
ATOM 701 N N . ILE A 1 88 ? 2.559 2.217 7.283 1.00 93.00 88 ILE A N 1
ATOM 702 C CA . ILE A 1 88 ? 2.819 2.638 8.671 1.00 93.00 88 ILE A CA 1
ATOM 703 C C . ILE A 1 88 ? 2.583 4.146 8.844 1.00 93.00 88 ILE A C 1
ATOM 705 O O . ILE A 1 88 ? 1.963 4.559 9.830 1.00 93.00 88 ILE A O 1
ATOM 709 N N . PHE A 1 89 ? 3.039 4.976 7.900 1.00 92.94 89 PHE A N 1
ATOM 710 C CA . PHE A 1 89 ? 2.795 6.421 7.941 1.00 92.94 89 PHE A CA 1
ATOM 711 C C . PHE A 1 89 ? 1.312 6.773 7.802 1.00 92.94 89 PHE A C 1
ATOM 713 O O . PHE A 1 89 ? 0.828 7.643 8.526 1.00 92.94 89 PHE A O 1
ATOM 720 N N . GLU A 1 90 ? 0.576 6.089 6.930 1.00 88.38 90 GLU A N 1
ATOM 721 C CA . GLU A 1 90 ? -0.868 6.263 6.769 1.00 88.38 90 GLU A CA 1
ATOM 722 C C . GLU A 1 90 ? -1.621 5.889 8.045 1.00 88.38 90 GLU A C 1
ATOM 724 O O . GLU A 1 90 ? -2.464 6.661 8.504 1.00 88.38 90 GLU A O 1
ATOM 729 N N . LEU A 1 91 ? -1.273 4.762 8.676 1.00 88.81 91 LEU A N 1
ATOM 730 C CA . LEU A 1 91 ? -1.837 4.367 9.966 1.00 88.81 91 LEU A CA 1
ATOM 731 C C . LEU A 1 91 ? -1.552 5.406 11.047 1.00 88.81 91 LEU A C 1
ATOM 733 O O . LEU A 1 91 ? -2.459 5.790 11.787 1.00 88.81 91 LEU A O 1
ATOM 737 N N . PHE A 1 92 ? -0.314 5.895 11.130 1.00 89.88 92 PHE A N 1
ATOM 738 C CA . PHE A 1 92 ? 0.055 6.937 12.082 1.00 89.88 92 PHE A CA 1
ATOM 739 C C . PHE A 1 92 ? -0.714 8.241 11.827 1.00 89.88 92 PHE A C 1
ATOM 741 O O . PHE A 1 92 ? -1.235 8.855 12.762 1.00 89.88 92 PHE A O 1
ATOM 748 N N . TYR A 1 93 ? -0.836 8.661 10.568 1.00 88.88 93 TYR A N 1
ATOM 749 C CA . TYR A 1 93 ? -1.606 9.841 10.183 1.00 88.88 93 TYR A CA 1
ATOM 750 C C . TYR A 1 93 ? -3.090 9.686 10.535 1.00 88.88 93 TYR A C 1
ATOM 752 O O . TYR A 1 93 ? -3.695 10.593 11.108 1.00 88.88 93 TYR A O 1
ATOM 760 N N . PHE A 1 94 ? -3.671 8.518 10.261 1.00 84.88 94 PHE A N 1
ATOM 761 C CA . PHE A 1 94 ? -5.052 8.214 10.608 1.00 84.88 94 PHE A CA 1
ATOM 762 C C . PHE A 1 94 ? -5.234 8.275 12.127 1.00 84.88 94 PHE A C 1
ATOM 764 O O . PHE A 1 94 ? -6.013 9.091 12.615 1.00 84.88 94 PHE A O 1
ATOM 771 N N . MET A 1 95 ? -4.453 7.509 12.896 1.00 85.06 95 MET A N 1
ATOM 772 C CA . MET A 1 95 ? -4.547 7.498 14.359 1.00 85.06 95 MET A CA 1
ATOM 773 C C . MET A 1 95 ? -4.337 8.885 14.968 1.00 85.06 95 MET A C 1
ATOM 775 O O . MET A 1 95 ? -5.148 9.314 15.783 1.00 85.06 95 MET A O 1
ATOM 779 N N . SER A 1 96 ? -3.314 9.628 14.537 1.00 84.75 96 SER A N 1
ATOM 780 C CA . SER A 1 96 ? -3.054 10.983 15.045 1.00 84.75 96 SER A CA 1
ATOM 781 C C . SER A 1 96 ? -4.204 11.949 14.754 1.00 84.75 96 SER A C 1
ATOM 783 O O . SER A 1 96 ? -4.522 12.790 15.594 1.00 84.75 96 SER A O 1
ATOM 785 N N . ARG A 1 97 ? -4.888 11.803 13.613 1.00 84.19 97 ARG A N 1
ATOM 786 C CA . ARG A 1 97 ? -6.085 12.583 13.289 1.00 84.19 97 ARG A CA 1
ATOM 787 C C . ARG A 1 97 ? -7.267 12.244 14.198 1.00 84.19 97 ARG A C 1
ATOM 789 O O . ARG A 1 97 ? -7.918 13.171 14.668 1.00 84.19 97 ARG A O 1
ATOM 796 N N . TYR A 1 98 ? -7.530 10.965 14.473 1.00 78.06 98 TYR A N 1
ATOM 797 C CA . TYR A 1 98 ? -8.627 10.558 15.371 1.00 78.06 98 TYR A CA 1
ATOM 798 C C . TYR A 1 98 ? -8.338 10.855 16.845 1.00 78.06 98 TYR A C 1
ATOM 800 O O . TYR A 1 98 ? -9.259 11.144 17.605 1.00 78.06 98 TYR A O 1
ATOM 808 N N . MET A 1 99 ? -7.069 10.817 17.246 1.00 77.62 99 MET A N 1
ATOM 809 C CA . MET A 1 99 ? -6.638 11.120 18.611 1.00 77.62 99 MET A CA 1
ATOM 810 C C . MET A 1 99 ? -6.461 12.622 18.866 1.00 77.62 99 MET A C 1
ATOM 812 O O . MET A 1 99 ? -6.263 13.017 20.009 1.00 77.62 99 MET A O 1
ATOM 816 N N . ARG A 1 100 ? -6.545 13.483 17.842 1.00 71.50 100 ARG A N 1
ATOM 817 C CA . ARG A 1 100 ? -6.340 14.936 17.989 1.00 71.50 100 ARG A CA 1
ATOM 818 C C . 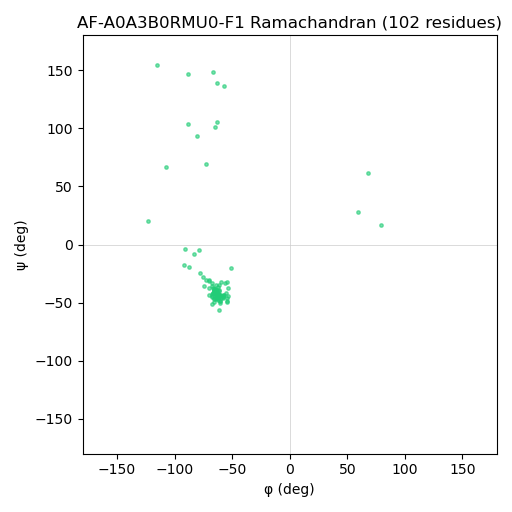ARG A 1 100 ? -7.326 15.592 18.959 1.00 71.50 100 ARG A C 1
ATOM 820 O O . ARG A 1 100 ? -6.963 16.544 19.642 1.00 71.50 100 ARG A O 1
ATOM 827 N N . ASP A 1 101 ? -8.541 15.058 19.029 1.00 69.19 101 ASP A N 1
ATOM 828 C CA . ASP A 1 101 ? -9.597 15.540 19.924 1.00 69.19 101 ASP A CA 1
ATOM 829 C C . ASP A 1 101 ? -9.586 14.833 21.289 1.00 69.19 101 ASP A C 1
ATOM 831 O O . ASP A 1 101 ? -10.357 15.182 22.187 1.00 69.19 101 ASP A O 1
ATOM 835 N N . TRP A 1 102 ? -8.708 13.840 21.470 1.00 64.56 102 TRP A N 1
ATOM 836 C CA . TRP A 1 102 ? -8.555 13.135 22.734 1.00 64.56 102 TRP A CA 1
ATOM 837 C C . TRP A 1 102 ? -7.682 13.994 23.641 1.00 64.56 102 TRP A C 1
ATOM 839 O O . TRP A 1 102 ? -6.454 13.947 23.599 1.00 64.56 102 TRP A O 1
ATOM 849 N N . LYS A 1 103 ? -8.334 14.822 24.459 1.00 48.62 103 LYS A N 1
ATOM 850 C CA . LYS A 1 103 ? -7.685 15.459 25.605 1.00 48.62 103 LYS A CA 1
ATOM 851 C C . LYS A 1 103 ? -7.289 14.353 26.587 1.00 48.62 103 LYS A C 1
ATOM 853 O O . LYS A 1 103 ? -8.162 13.816 27.266 1.00 48.62 103 LYS A O 1
ATOM 858 N N . LEU A 1 104 ? -6.008 13.982 26.581 1.00 52.44 104 LEU A N 1
ATOM 859 C CA . LEU A 1 104 ? -5.381 13.178 27.635 1.00 52.44 104 LEU A CA 1
ATOM 860 C C . LEU A 1 104 ? -5.330 13.967 28.946 1.00 52.44 104 LEU A C 1
ATOM 862 O O . LEU A 1 104 ? -5.060 15.189 28.882 1.00 52.44 104 LEU A O 1
#

Organism: NCBI:txid652676

Solvent-accessible surface area (backbone atoms only — not comparable to full-atom values): 6027 Å² total; per-residue (Å²): 136,61,78,66,58,60,53,50,65,74,66,60,79,82,80,73,46,71,67,55,52,53,49,50,52,50,53,52,51,51,49,52,52,53,51,51,52,51,53,52,52,53,46,52,53,47,52,55,51,52,52,52,49,52,53,48,35,32,71,76,60,81,38,58,84,69,46,62,78,80,37,47,70,59,52,53,52,54,48,51,54,50,41,55,53,52,50,51,51,51,52,49,53,50,51,54,62,71,45,66,78,57,84,124

Mean predicted aligned error: 10.1 Å

Secondary structure (DSSP, 8-state):
--HHHHHHHHHS-----HHHHHHHHHHHHHHHHHHHHHHHHHHHHHHHHHHHHHHHHHHTTSS-TTHHHHHHHHHHHHHHHHHHHHHHHHHHHHHHHHHTT---